Protein AF-A0A7W8YF43-F1 (afdb_monomer_lite)

Foldseek 3Di:
DVVVVVVVLVVVLVVLVVCCVVPNQQFAAVSNVVSLVSLLPVLVCLVSLVVNLVSQVVCVVVVRYQVVSSQSSQQSSCVSVLHAGLQQPDWDDPDQADIGTRHHPDQVNNQVVCVVRPHHGNVVVVVVCNVPRHDPVSPPPPD

pLDDT: mean 92.91, std 10.69, range [36.59, 98.69]

Radius of gyration: 16.7 Å; chains: 1; bounding box: 39×33×46 Å

Structure (mmCIF, N/CA/C/O backbone):
data_AF-A0A7W8YF43-F1
#
_entry.id   AF-A0A7W8YF43-F1
#
loop_
_atom_site.group_PDB
_atom_site.id
_atom_site.type_symbol
_atom_site.label_atom_id
_atom_site.label_alt_id
_atom_site.label_comp_id
_atom_site.label_asym_id
_atom_site.label_entity_id
_atom_site.label_seq_id
_atom_site.pdbx_PDB_ins_code
_atom_site.Cartn_x
_atom_site.Cartn_y
_atom_site.Cartn_z
_atom_site.occupancy
_atom_site.B_iso_or_equiv
_atom_site.auth_seq_id
_atom_site.auth_comp_id
_atom_site.auth_asym_id
_atom_site.auth_atom_id
_atom_site.pdbx_PDB_model_num
ATOM 1 N N . MET A 1 1 ? 16.351 -17.335 10.782 1.00 54.12 1 MET A N 1
ATOM 2 C CA . MET A 1 1 ? 15.892 -15.924 10.780 1.00 54.12 1 MET A CA 1
ATOM 3 C C . MET A 1 1 ? 14.421 -15.765 10.400 1.00 54.12 1 MET A C 1
ATOM 5 O O . MET A 1 1 ? 13.707 -15.156 11.178 1.00 54.12 1 MET A O 1
ATOM 9 N N . GLN A 1 2 ? 13.934 -16.326 9.285 1.00 60.94 2 GLN A N 1
ATOM 10 C CA . GLN A 1 2 ? 12.555 -16.099 8.799 1.00 60.94 2 GLN A CA 1
ATOM 11 C C . GLN A 1 2 ? 11.433 -16.459 9.799 1.00 60.94 2 GLN A C 1
ATOM 13 O O . GLN A 1 2 ? 10.469 -15.713 9.917 1.00 60.94 2 GLN A O 1
ATOM 18 N N . GLN A 1 3 ? 11.561 -17.549 10.568 1.00 62.38 3 GLN A N 1
ATOM 19 C CA . GLN A 1 3 ? 10.545 -17.936 11.565 1.00 62.38 3 GLN A CA 1
ATOM 20 C C . GLN A 1 3 ? 10.413 -16.943 12.731 1.00 62.38 3 GLN A C 1
ATOM 22 O O . GLN A 1 3 ? 9.308 -16.710 13.209 1.00 62.38 3 GLN A O 1
ATOM 27 N N . ARG A 1 4 ? 11.520 -16.324 13.164 1.00 70.94 4 ARG A N 1
ATOM 28 C CA . ARG A 1 4 ? 11.513 -15.344 14.262 1.00 70.94 4 ARG A CA 1
ATOM 29 C C . ARG A 1 4 ? 10.770 -14.068 13.864 1.00 70.94 4 ARG A C 1
ATOM 31 O O . ARG A 1 4 ? 10.001 -13.557 14.664 1.00 70.94 4 ARG A O 1
ATOM 38 N N . TRP A 1 5 ? 10.967 -13.600 12.632 1.00 74.94 5 TRP A N 1
ATOM 39 C CA . TRP A 1 5 ? 10.255 -12.437 12.094 1.00 74.94 5 TRP A CA 1
ATOM 40 C C . TRP A 1 5 ? 8.752 -12.703 11.979 1.00 74.94 5 TRP A C 1
ATOM 42 O O . TRP A 1 5 ? 7.971 -11.930 12.511 1.00 74.94 5 TRP A O 1
ATOM 52 N N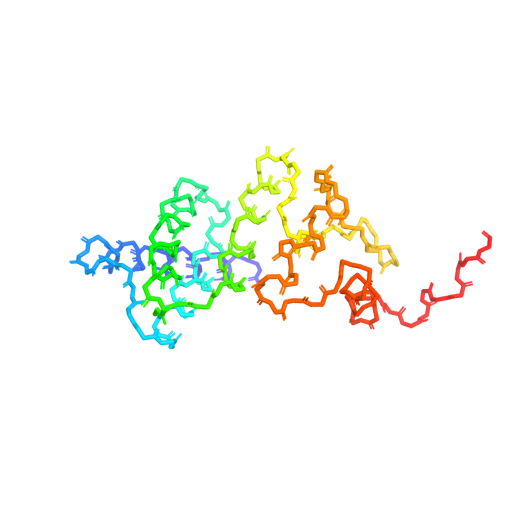 . ARG A 1 6 ? 8.349 -13.867 11.448 1.00 75.94 6 ARG A N 1
ATOM 53 C CA . ARG A 1 6 ? 6.926 -14.253 11.379 1.00 75.94 6 ARG A CA 1
ATOM 54 C C . ARG A 1 6 ? 6.245 -14.310 12.749 1.00 75.94 6 ARG A C 1
ATOM 56 O O . ARG A 1 6 ? 5.095 -13.909 12.869 1.00 75.94 6 ARG A O 1
ATOM 63 N N . ALA A 1 7 ? 6.936 -14.818 13.771 1.00 76.00 7 ALA A N 1
ATOM 64 C CA . ALA A 1 7 ? 6.391 -14.871 15.127 1.00 76.00 7 ALA A CA 1
ATOM 65 C C . ALA A 1 7 ? 6.211 -13.467 15.733 1.00 76.00 7 ALA A C 1
ATOM 67 O O . ALA A 1 7 ? 5.195 -13.206 16.373 1.00 76.00 7 ALA A O 1
ATOM 68 N N . ILE A 1 8 ? 7.168 -12.563 15.497 1.00 81.75 8 ILE A N 1
ATOM 69 C CA . ILE A 1 8 ? 7.074 -11.156 15.912 1.00 81.75 8 ILE A CA 1
ATOM 70 C C . ILE A 1 8 ? 5.909 -10.467 15.192 1.00 81.75 8 ILE A C 1
ATOM 72 O O . ILE A 1 8 ? 5.079 -9.841 15.847 1.00 81.75 8 ILE A O 1
ATOM 76 N N . ASP A 1 9 ? 5.798 -10.639 13.874 1.00 83.00 9 ASP A N 1
ATOM 77 C CA . ASP A 1 9 ? 4.717 -10.050 13.078 1.00 83.00 9 ASP A CA 1
ATOM 78 C C . ASP A 1 9 ? 3.343 -10.555 13.538 1.00 83.00 9 ASP A C 1
ATOM 80 O O . ASP A 1 9 ? 2.412 -9.765 13.679 1.00 83.00 9 ASP A O 1
ATOM 84 N N . ALA A 1 10 ? 3.219 -11.850 13.851 1.00 83.69 10 ALA A N 1
ATOM 85 C CA . ALA A 1 10 ? 1.979 -12.428 14.365 1.00 83.69 10 ALA A CA 1
ATOM 86 C C . ALA A 1 10 ? 1.576 -11.845 15.732 1.00 83.69 10 ALA A C 1
ATOM 88 O O . ALA A 1 10 ? 0.404 -11.522 15.933 1.00 83.69 10 ALA A O 1
ATOM 89 N N . GLY A 1 11 ? 2.534 -11.681 16.652 1.00 87.06 11 GLY A N 1
ATOM 90 C CA . GLY A 1 11 ? 2.292 -11.053 17.955 1.00 87.06 11 GLY A CA 1
ATOM 91 C C . GLY A 1 11 ? 1.856 -9.593 17.816 1.00 87.06 11 GLY A C 1
ATOM 92 O O . GLY A 1 11 ? 0.808 -9.208 18.335 1.00 87.06 11 GLY A O 1
ATOM 93 N N . ASN A 1 12 ?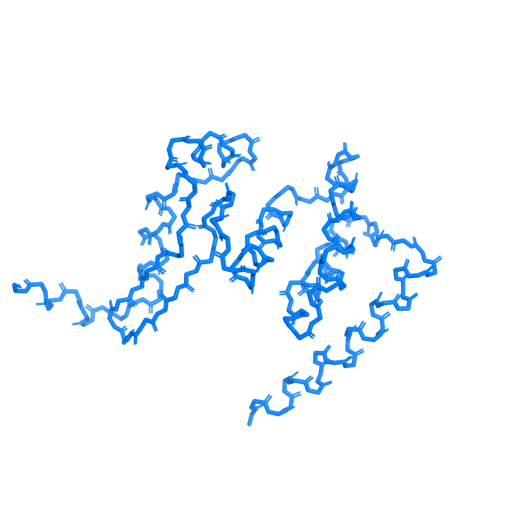 2.598 -8.812 17.028 1.00 90.56 12 ASN A N 1
ATOM 94 C CA . ASN A 1 12 ? 2.285 -7.405 16.768 1.00 90.56 12 ASN A CA 1
ATOM 95 C C . ASN A 1 12 ? 0.920 -7.234 16.085 1.00 90.56 12 ASN A C 1
ATOM 97 O O . ASN A 1 12 ? 0.175 -6.305 16.394 1.00 90.56 12 ASN A O 1
ATOM 101 N N . LEU A 1 13 ? 0.572 -8.132 15.159 1.00 91.69 13 LEU A N 1
ATOM 102 C CA . LEU A 1 13 ? -0.719 -8.119 14.479 1.00 91.69 13 LEU A CA 1
ATOM 103 C C . LEU A 1 13 ? -1.876 -8.385 15.450 1.00 91.69 13 LEU A C 1
ATOM 105 O O . LEU A 1 13 ? -2.906 -7.714 15.370 1.00 91.69 13 LEU A O 1
ATOM 109 N N . ALA A 1 14 ? -1.724 -9.345 16.365 1.00 93.62 14 ALA A N 1
ATOM 110 C CA . ALA A 1 14 ? -2.743 -9.637 17.373 1.00 93.62 14 ALA A CA 1
ATOM 111 C C . ALA A 1 14 ? -2.987 -8.434 18.301 1.00 93.62 14 ALA A C 1
ATOM 113 O O . ALA A 1 14 ? -4.137 -8.085 18.591 1.00 93.62 14 ALA A O 1
ATOM 114 N N . GLU A 1 15 ? -1.917 -7.755 18.711 1.00 94.81 15 GLU A N 1
ATOM 115 C CA . GLU A 1 15 ? -2.012 -6.549 19.532 1.00 94.81 15 GLU A CA 1
ATOM 116 C C . GLU A 1 15 ? -2.651 -5.385 18.763 1.00 94.81 15 GLU A C 1
ATOM 118 O O . GLU A 1 15 ? -3.603 -4.771 19.250 1.00 94.81 15 GLU A O 1
ATOM 123 N N . LEU A 1 16 ? -2.230 -5.137 17.517 1.00 96.12 16 LEU A N 1
ATOM 124 C CA . LEU A 1 16 ? -2.825 -4.092 16.683 1.00 96.12 16 LEU A CA 1
ATOM 125 C C . LEU A 1 16 ? -4.328 -4.309 16.476 1.00 96.12 16 LEU A C 1
ATOM 127 O O . LEU A 1 16 ? -5.099 -3.354 16.557 1.00 96.12 16 LEU A O 1
ATOM 131 N N . LYS A 1 17 ? -4.762 -5.548 16.223 1.00 97.06 17 LYS A N 1
ATOM 132 C CA . LYS A 1 17 ? -6.190 -5.878 16.100 1.00 97.06 17 LYS A CA 1
ATOM 133 C C . LYS A 1 17 ? -6.966 -5.514 17.359 1.00 97.06 17 LYS A C 1
ATOM 135 O O . LYS A 1 17 ? -8.056 -4.958 17.254 1.00 97.06 17 LYS A O 1
ATOM 140 N N . THR A 1 18 ? -6.392 -5.790 18.528 1.00 97.00 18 THR A N 1
ATOM 141 C CA . THR A 1 18 ? -6.993 -5.445 19.823 1.00 97.00 18 THR A CA 1
ATOM 142 C C . THR A 1 18 ? -7.131 -3.929 19.974 1.00 97.00 18 THR A C 1
ATOM 144 O O . THR A 1 18 ? -8.210 -3.443 20.310 1.00 97.00 18 THR A O 1
ATOM 147 N N . ILE A 1 19 ? -6.082 -3.171 19.640 1.00 96.06 19 ILE A N 1
ATOM 148 C CA . ILE A 1 19 ? -6.101 -1.700 19.670 1.00 96.06 19 ILE A CA 1
ATOM 149 C C . ILE A 1 19 ? -7.153 -1.147 18.705 1.00 96.06 19 ILE A C 1
ATOM 151 O O . ILE A 1 19 ? -7.949 -0.298 19.092 1.00 96.06 19 ILE A O 1
ATOM 155 N N . ILE A 1 20 ? -7.194 -1.640 17.465 1.00 96.38 20 ILE A N 1
ATOM 156 C CA . ILE A 1 20 ? -8.155 -1.179 16.456 1.00 96.38 20 ILE A CA 1
ATOM 157 C C . ILE A 1 20 ? -9.594 -1.487 16.869 1.00 96.38 20 ILE A C 1
ATOM 159 O O . ILE A 1 20 ? -10.474 -0.652 16.667 1.00 96.38 20 ILE A O 1
ATOM 163 N N . ALA A 1 21 ? -9.846 -2.657 17.456 1.00 96.19 21 ALA A N 1
ATOM 164 C CA . ALA A 1 21 ? -11.175 -3.021 17.934 1.00 96.19 21 ALA A CA 1
ATOM 165 C C . ALA A 1 21 ? -11.643 -2.120 19.089 1.00 96.19 21 ALA A C 1
ATOM 167 O O . ALA A 1 21 ? -12.819 -1.769 19.144 1.00 96.19 21 ALA A O 1
ATOM 168 N N . ALA A 1 22 ? -10.735 -1.737 19.991 1.00 96.06 22 ALA A N 1
ATOM 169 C CA . ALA A 1 22 ? -11.062 -0.914 21.153 1.00 96.06 22 ALA A CA 1
ATOM 170 C C . ALA A 1 22 ? -11.139 0.590 20.834 1.00 96.06 22 ALA A C 1
ATOM 172 O O . ALA A 1 22 ? -12.009 1.289 21.348 1.00 96.06 22 ALA A O 1
ATOM 173 N N . CYS A 1 23 ? -10.226 1.089 20.001 1.00 94.00 23 CYS A N 1
ATOM 174 C CA . CYS A 1 23 ? -9.964 2.523 19.847 1.00 94.00 23 CYS A CA 1
ATOM 175 C C . CYS A 1 23 ? -10.149 3.037 18.411 1.00 94.00 23 CYS A C 1
ATOM 177 O O . CYS A 1 23 ? -10.068 4.243 18.180 1.00 94.00 23 CYS A O 1
ATOM 179 N N . GLY A 1 24 ? -10.369 2.156 17.433 1.00 94.50 24 GLY A N 1
ATOM 180 C CA . GLY A 1 24 ? -10.310 2.510 16.018 1.00 94.50 24 GLY A CA 1
ATOM 181 C C . GLY A 1 24 ? -8.875 2.727 15.524 1.00 94.50 24 GLY A C 1
ATOM 182 O O . GLY A 1 24 ? -7.907 2.240 16.110 1.00 94.50 24 GLY A O 1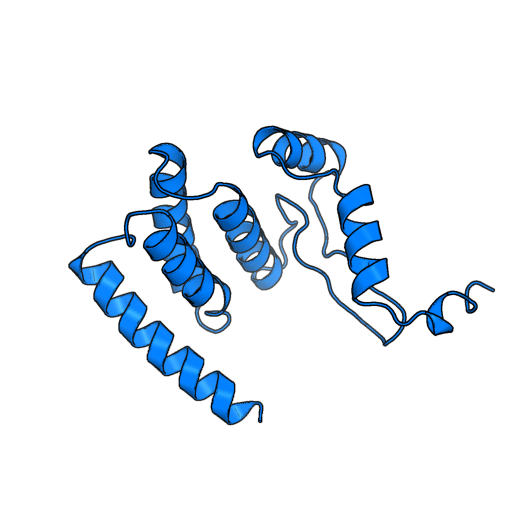
ATOM 183 N N . TRP A 1 25 ? -8.724 3.432 14.401 1.00 97.06 25 TRP A N 1
ATOM 184 C CA . TRP A 1 25 ? -7.401 3.683 13.825 1.00 97.06 25 TRP A CA 1
ATOM 185 C C . TRP A 1 25 ? -6.551 4.568 14.748 1.00 97.06 25 TRP A C 1
ATOM 187 O O . TRP A 1 25 ? -7.023 5.642 15.134 1.00 97.06 25 TRP A O 1
ATOM 197 N N . PRO A 1 26 ? -5.301 4.183 15.070 1.00 95.31 26 PRO A N 1
ATOM 198 C CA . PRO A 1 26 ? -4.423 5.018 15.881 1.00 95.31 26 PRO A CA 1
ATOM 199 C C . PRO A 1 26 ? -4.240 6.416 15.283 1.00 95.31 26 PRO A C 1
ATOM 201 O O . PRO A 1 26 ? -3.896 6.572 14.109 1.00 95.31 26 PRO A O 1
ATOM 204 N N . SER A 1 27 ? -4.488 7.436 16.101 1.00 86.69 27 SER A N 1
ATOM 205 C CA . SER A 1 27 ? -4.463 8.839 15.695 1.00 86.69 27 SER A CA 1
ATOM 206 C C . SER A 1 27 ? -3.058 9.449 15.765 1.00 86.69 27 SER A C 1
ATOM 208 O O . SER A 1 27 ? -2.129 8.900 16.364 1.00 86.69 27 SER A O 1
ATOM 210 N N . GLY A 1 28 ? -2.904 10.613 15.126 1.00 88.50 28 GLY A N 1
ATOM 211 C CA . GLY A 1 28 ? -1.632 11.324 15.022 1.00 88.50 28 GLY A CA 1
ATOM 212 C C . GLY A 1 28 ? -0.673 10.693 14.009 1.00 88.50 28 GLY A C 1
ATOM 213 O O . GLY A 1 28 ? -0.735 9.501 13.709 1.00 88.50 28 GLY A O 1
ATOM 214 N N . ALA A 1 29 ? 0.252 11.501 13.484 1.00 88.81 29 ALA A N 1
ATOM 215 C CA . ALA A 1 29 ? 1.140 11.082 12.398 1.00 88.81 29 ALA A CA 1
ATOM 216 C C . ALA A 1 29 ? 1.967 9.831 12.750 1.00 88.81 29 ALA A C 1
ATOM 218 O O . ALA A 1 29 ? 2.073 8.910 11.942 1.00 88.81 29 ALA A O 1
ATOM 219 N N . GLN A 1 30 ? 2.514 9.776 13.968 1.00 93.81 30 GLN A N 1
ATOM 220 C CA . GLN A 1 30 ? 3.319 8.643 14.423 1.00 93.81 30 GLN A CA 1
ATOM 221 C C . GLN A 1 30 ? 2.463 7.397 14.673 1.00 93.81 30 GLN A C 1
ATOM 223 O O . GLN A 1 30 ? 2.798 6.328 14.170 1.00 93.81 30 GLN A O 1
ATOM 228 N N . GLY A 1 31 ? 1.349 7.532 15.401 1.00 95.25 31 GLY A N 1
ATOM 229 C CA . GLY A 1 31 ? 0.449 6.417 15.702 1.00 95.25 31 GLY A CA 1
ATOM 230 C C . GLY A 1 31 ? -0.107 5.785 14.429 1.00 95.25 31 GLY A C 1
ATOM 231 O O . GLY A 1 31 ? 0.025 4.576 14.227 1.00 95.25 31 GLY A O 1
ATOM 232 N N . SER A 1 32 ? -0.623 6.612 13.517 1.00 97.12 32 SER A N 1
ATOM 233 C CA . SER A 1 32 ? -1.127 6.139 12.229 1.00 97.12 32 SER A CA 1
ATOM 234 C C . SER A 1 32 ? -0.036 5.489 11.378 1.00 97.12 32 SER A C 1
ATOM 236 O O . SER A 1 32 ? -0.335 4.544 10.647 1.00 97.12 32 SER A O 1
ATOM 238 N N . HIS A 1 33 ? 1.198 6.000 11.395 1.00 97.56 33 HIS A N 1
ATOM 239 C CA . HIS A 1 33 ? 2.283 5.407 10.615 1.00 97.56 33 HIS A CA 1
ATOM 240 C C . HIS A 1 33 ? 2.711 4.049 11.179 1.00 97.56 33 HIS A C 1
ATOM 242 O O . HIS A 1 33 ? 2.850 3.099 10.413 1.00 97.56 33 HIS A O 1
ATOM 248 N N . SER A 1 34 ? 2.843 3.925 12.502 1.00 96.69 34 SER A N 1
ATOM 249 C CA . SER A 1 34 ? 3.153 2.652 13.162 1.00 96.69 34 SER A CA 1
ATOM 250 C C . SER A 1 34 ? 2.066 1.603 12.916 1.00 96.69 34 SER A C 1
ATOM 252 O O . SER A 1 34 ? 2.372 0.464 12.569 1.00 96.69 34 SER A O 1
ATOM 254 N N . ALA A 1 35 ? 0.792 1.993 13.021 1.00 97.56 35 ALA A N 1
ATOM 255 C CA . ALA A 1 35 ? -0.339 1.118 12.721 1.00 97.56 35 ALA A CA 1
ATOM 256 C C . ALA A 1 35 ? -0.336 0.659 11.258 1.00 97.56 35 ALA A C 1
ATOM 258 O O . ALA A 1 35 ? -0.511 -0.526 10.972 1.00 97.56 35 ALA A O 1
ATOM 259 N N . TRP A 1 36 ? -0.085 1.590 10.331 1.00 98.25 36 TRP A N 1
ATOM 260 C CA . TRP A 1 36 ? 0.060 1.269 8.916 1.00 98.25 36 TRP A CA 1
ATOM 261 C C . TRP A 1 36 ? 1.205 0.289 8.671 1.00 98.25 36 TRP A C 1
ATOM 263 O O . TRP A 1 36 ? 1.007 -0.658 7.921 1.00 98.25 36 TRP A O 1
ATOM 273 N N . LEU A 1 37 ? 2.368 0.473 9.303 1.00 96.88 37 LEU A N 1
ATOM 274 C CA . LEU A 1 37 ? 3.522 -0.404 9.103 1.00 96.88 37 LEU A CA 1
ATOM 275 C C . LEU A 1 37 ? 3.191 -1.852 9.486 1.00 96.88 37 LEU A C 1
ATOM 277 O O . LEU A 1 37 ? 3.480 -2.777 8.733 1.00 96.88 37 LEU A O 1
ATOM 281 N N . LEU A 1 38 ? 2.519 -2.049 10.617 1.00 96.69 38 LEU A N 1
ATOM 282 C CA . LEU A 1 38 ? 2.071 -3.372 11.048 1.00 96.69 38 LEU A CA 1
ATOM 283 C C . LEU A 1 38 ? 0.999 -3.956 10.112 1.00 96.69 38 LEU A C 1
ATOM 285 O O . LEU A 1 38 ? 1.106 -5.108 9.697 1.00 96.69 38 LEU A O 1
ATOM 289 N N . ALA A 1 39 ? -0.003 -3.163 9.715 1.00 97.38 39 ALA A N 1
ATOM 290 C CA . ALA A 1 39 ? -1.027 -3.606 8.765 1.00 97.38 39 ALA A CA 1
ATOM 291 C C . ALA A 1 39 ? -0.430 -3.962 7.390 1.00 97.38 39 ALA A C 1
ATOM 293 O O . ALA A 1 39 ? -0.818 -4.950 6.770 1.00 97.38 39 ALA A O 1
ATOM 294 N N . GLN A 1 40 ? 0.561 -3.196 6.934 1.00 96.31 40 GLN A N 1
ATOM 295 C CA . GLN A 1 40 ? 1.276 -3.403 5.679 1.00 96.31 40 GLN A CA 1
ATOM 296 C C . GLN A 1 40 ? 1.972 -4.768 5.615 1.00 96.31 40 GLN A C 1
ATOM 298 O O . GLN A 1 40 ? 2.059 -5.338 4.529 1.00 96.31 40 GLN A O 1
ATOM 303 N N . HIS A 1 41 ? 2.429 -5.286 6.757 1.00 93.75 41 HIS A N 1
ATOM 304 C CA . HIS A 1 41 ? 3.114 -6.574 6.884 1.00 93.75 41 HIS A CA 1
ATOM 305 C C . HIS A 1 41 ? 2.193 -7.737 7.288 1.00 93.75 41 HIS A C 1
ATOM 307 O O . HIS A 1 41 ? 2.651 -8.873 7.396 1.00 93.75 41 HIS A O 1
ATOM 313 N N . ALA A 1 42 ? 0.888 -7.502 7.444 1.00 94.44 42 ALA A N 1
ATOM 314 C CA . ALA A 1 42 ? -0.104 -8.542 7.721 1.00 94.44 42 ALA A CA 1
ATOM 315 C C . ALA A 1 42 ? -0.452 -9.386 6.473 1.00 94.44 42 ALA A C 1
ATOM 317 O O . ALA A 1 42 ? -1.621 -9.644 6.198 1.00 94.44 42 ALA A O 1
ATOM 318 N N . ASP A 1 43 ? 0.550 -9.817 5.701 1.00 90.94 43 ASP A N 1
ATOM 319 C CA . ASP A 1 43 ? 0.370 -10.487 4.402 1.00 90.94 43 ASP A CA 1
ATOM 320 C C . ASP A 1 43 ? -0.381 -11.827 4.506 1.00 90.94 43 ASP A C 1
ATOM 322 O O . ASP A 1 43 ? -1.005 -12.268 3.544 1.00 90.94 43 ASP A O 1
ATOM 326 N N . SER A 1 44 ? -0.355 -12.477 5.675 1.00 90.94 44 SER A N 1
ATOM 327 C CA . SER A 1 44 ? -1.137 -13.693 5.936 1.00 90.94 44 SER A CA 1
ATOM 328 C C . SER A 1 44 ? -2.604 -13.422 6.293 1.00 90.94 44 SER A C 1
ATOM 330 O O . SER A 1 44 ? -3.347 -14.371 6.530 1.00 90.94 44 SER A O 1
ATOM 332 N N . ASP A 1 45 ? -3.026 -12.157 6.372 1.00 95.56 45 ASP A N 1
ATOM 333 C CA . ASP A 1 45 ? -4.379 -11.751 6.751 1.00 95.56 45 ASP A CA 1
ATOM 334 C C . ASP A 1 45 ? -4.893 -10.588 5.885 1.00 95.56 45 ASP A C 1
ATOM 336 O O . ASP A 1 45 ? -5.020 -9.435 6.308 1.00 95.56 45 ASP A O 1
ATOM 340 N N . ILE A 1 46 ? -5.227 -10.919 4.638 1.00 96.06 46 ILE A N 1
ATOM 341 C CA . ILE A 1 46 ? -5.776 -9.968 3.660 1.00 96.06 46 ILE A CA 1
ATOM 342 C C . ILE A 1 46 ? -7.089 -9.343 4.160 1.00 96.06 46 ILE A C 1
ATOM 344 O O . ILE A 1 46 ? -7.367 -8.174 3.883 1.00 96.06 46 ILE A O 1
ATOM 348 N N . ALA A 1 47 ? -7.906 -10.087 4.913 1.00 97.00 47 ALA A N 1
ATOM 349 C CA . ALA A 1 47 ? -9.151 -9.561 5.470 1.00 97.00 47 ALA A CA 1
ATOM 350 C C . ALA A 1 47 ? -8.874 -8.395 6.430 1.00 97.00 47 ALA A C 1
ATOM 352 O O . ALA A 1 47 ? -9.498 -7.335 6.313 1.00 97.00 47 ALA A O 1
ATOM 353 N N . PHE A 1 48 ? -7.883 -8.547 7.308 1.00 97.50 48 PHE A N 1
ATOM 354 C CA . PHE A 1 48 ? -7.435 -7.462 8.169 1.00 97.50 48 PHE A CA 1
ATOM 355 C C . PHE A 1 48 ? -6.806 -6.308 7.380 1.00 97.50 48 PHE A C 1
ATOM 357 O O . PHE A 1 48 ? -7.116 -5.151 7.662 1.00 97.50 48 PHE A O 1
ATOM 364 N N . GLN A 1 49 ? -5.988 -6.579 6.355 1.00 98.06 49 GLN A N 1
ATOM 365 C CA . GLN A 1 49 ? -5.440 -5.513 5.502 1.00 98.06 49 GLN A CA 1
ATOM 366 C C . GLN A 1 49 ? -6.550 -4.662 4.864 1.00 98.06 49 GLN A C 1
ATOM 368 O O . GLN A 1 49 ? -6.453 -3.434 4.847 1.00 98.06 49 GLN A O 1
ATOM 373 N N . ARG A 1 50 ? -7.644 -5.281 4.398 1.00 98.31 50 ARG A N 1
ATOM 374 C CA . ARG A 1 50 ? -8.812 -4.563 3.855 1.00 98.31 50 ARG A CA 1
ATOM 375 C C . ARG A 1 50 ? -9.520 -3.712 4.914 1.00 98.31 50 ARG A C 1
ATOM 377 O O . ARG A 1 50 ? -9.856 -2.56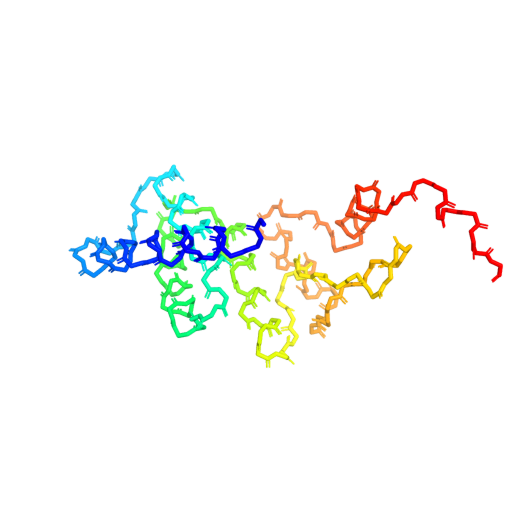2 4.630 1.00 98.31 50 ARG A O 1
ATOM 384 N N . GLN A 1 51 ? -9.709 -4.236 6.128 1.00 98.25 51 GLN A N 1
ATOM 385 C CA . GLN A 1 51 ? -10.261 -3.464 7.249 1.00 98.25 51 GLN A CA 1
ATOM 386 C C . GLN A 1 51 ? -9.376 -2.250 7.569 1.00 98.25 51 GLN A C 1
ATOM 388 O O . GLN A 1 51 ? -9.866 -1.122 7.652 1.00 98.25 51 GLN A O 1
ATOM 393 N N . ALA A 1 52 ? -8.065 -2.471 7.691 1.00 98.12 52 ALA A N 1
ATOM 394 C CA . ALA A 1 52 ? -7.079 -1.427 7.934 1.00 98.12 52 ALA A CA 1
ATOM 395 C C . ALA A 1 52 ? -7.074 -0.374 6.816 1.00 98.12 52 ALA A C 1
ATOM 397 O O . ALA A 1 52 ? -7.019 0.815 7.115 1.00 98.12 52 ALA A O 1
ATOM 398 N N . ARG A 1 53 ? -7.207 -0.776 5.542 1.00 98.25 53 ARG A N 1
ATOM 399 C CA . ARG A 1 53 ? -7.327 0.153 4.404 1.00 98.25 53 ARG A CA 1
ATOM 400 C C . ARG A 1 53 ? -8.519 1.091 4.566 1.00 98.25 53 ARG A C 1
ATOM 402 O O . ARG A 1 53 ? -8.343 2.288 4.385 1.00 98.25 53 ARG A O 1
ATOM 409 N N . GLY A 1 54 ? -9.698 0.581 4.929 1.00 98.12 54 GLY A N 1
ATOM 410 C CA . GLY A 1 54 ? -10.892 1.418 5.117 1.00 98.12 54 GLY A CA 1
ATOM 411 C C . GLY A 1 54 ? -10.740 2.425 6.263 1.00 98.12 54 GLY A C 1
ATOM 412 O O . GLY A 1 54 ? -11.081 3.599 6.123 1.00 98.12 54 GLY A O 1
ATOM 413 N N . LEU A 1 55 ? -10.156 1.985 7.378 1.00 98.19 55 LEU A N 1
ATOM 414 C CA . LEU A 1 55 ? -9.848 2.846 8.521 1.00 98.19 55 LEU A CA 1
ATOM 415 C C . LEU A 1 55 ? -8.806 3.921 8.177 1.00 98.19 55 LEU A C 1
ATOM 417 O O . LEU A 1 55 ? -8.992 5.099 8.483 1.00 98.19 55 LEU A O 1
ATOM 421 N N . LEU A 1 56 ? -7.735 3.523 7.491 1.00 97.94 56 LEU A N 1
ATOM 422 C CA . LEU A 1 56 ? -6.685 4.423 7.033 1.00 97.94 56 LEU A CA 1
ATOM 423 C C . LEU A 1 56 ? -7.215 5.425 5.999 1.00 97.94 56 LEU A C 1
ATOM 425 O O . LEU A 1 56 ? -6.822 6.585 6.021 1.00 97.94 56 LEU A O 1
ATOM 429 N N . GLU A 1 57 ? -8.133 5.019 5.122 1.00 97.88 57 GLU A N 1
ATOM 430 C CA . GLU A 1 57 ? -8.779 5.918 4.165 1.00 97.88 57 GLU A CA 1
ATOM 431 C C . GLU A 1 57 ? -9.569 7.027 4.871 1.00 97.88 57 GLU A C 1
ATOM 433 O O . GLU A 1 57 ? -9.440 8.201 4.512 1.00 97.88 57 GLU A O 1
ATOM 438 N N . ALA A 1 58 ? -10.334 6.688 5.913 1.00 97.00 58 ALA A N 1
ATOM 439 C CA . ALA A 1 58 ? -11.015 7.682 6.741 1.00 97.00 58 ALA A CA 1
ATOM 440 C C . ALA A 1 58 ? -10.015 8.626 7.440 1.00 97.00 58 ALA A C 1
ATOM 442 O O . ALA A 1 58 ? -10.230 9.839 7.472 1.00 97.00 58 ALA A O 1
ATOM 443 N N . ALA A 1 59 ? -8.895 8.088 7.933 1.00 96.38 59 ALA A N 1
ATOM 444 C CA . ALA A 1 59 ? -7.826 8.868 8.557 1.00 96.38 59 ALA A CA 1
ATOM 445 C C . ALA A 1 59 ? -7.071 9.777 7.563 1.00 96.38 59 ALA A C 1
ATOM 447 O O . ALA A 1 59 ? -6.612 10.858 7.918 1.00 96.38 59 ALA A O 1
ATOM 448 N N . VAL A 1 60 ? -6.950 9.392 6.293 1.00 96.62 60 VAL A N 1
ATOM 449 C CA . VAL A 1 60 ? -6.398 10.278 5.255 1.00 96.62 60 VAL A CA 1
ATOM 450 C C . VAL A 1 60 ? -7.387 11.401 4.946 1.00 96.62 60 VAL A C 1
ATOM 452 O O . VAL A 1 60 ? -6.996 12.565 4.896 1.00 96.62 60 VAL A O 1
ATOM 455 N N . LYS A 1 61 ? -8.679 11.075 4.799 1.00 95.62 61 LYS A N 1
ATOM 456 C CA . LYS A 1 61 ? -9.743 12.053 4.511 1.00 95.62 61 LYS A CA 1
ATOM 457 C C . LYS A 1 61 ? -9.870 13.133 5.586 1.00 95.62 61 LYS A C 1
ATOM 459 O O . LYS A 1 61 ? -10.166 14.276 5.257 1.00 95.62 61 LYS A O 1
ATOM 464 N N . ASN A 1 62 ? -9.631 12.791 6.851 1.00 94.00 62 ASN A N 1
ATOM 465 C CA . ASN A 1 62 ? -9.662 13.749 7.959 1.00 94.00 62 ASN A CA 1
ATOM 466 C C . ASN A 1 62 ? -8.299 14.422 8.245 1.00 94.00 62 ASN A C 1
ATOM 468 O O . ASN A 1 62 ? -8.191 15.188 9.199 1.00 94.00 62 ASN A O 1
ATOM 472 N N . GLY A 1 63 ? -7.262 14.138 7.446 1.00 92.94 63 GLY A N 1
ATOM 473 C CA . GLY A 1 63 ? -5.932 14.739 7.579 1.00 92.94 63 GLY A CA 1
ATOM 474 C C . GLY A 1 63 ? -5.060 14.180 8.711 1.00 92.94 63 GLY A C 1
ATOM 475 O O . GLY A 1 63 ? -4.002 14.740 8.987 1.00 92.94 63 GLY A O 1
ATOM 476 N N . SER A 1 64 ? -5.460 13.086 9.366 1.00 93.06 64 SER A N 1
ATOM 477 C CA . SER A 1 64 ? -4.694 12.465 10.463 1.00 93.06 64 SER A CA 1
ATOM 478 C C . SER A 1 64 ? -3.719 11.367 10.019 1.00 93.06 64 SER A C 1
ATOM 480 O O . SER A 1 64 ? -2.936 10.880 10.836 1.00 93.06 64 SER A O 1
ATOM 482 N N . ALA A 1 65 ? -3.721 11.003 8.733 1.00 96.44 65 ALA A N 1
ATOM 483 C CA . ALA A 1 65 ? -2.817 10.018 8.150 1.00 96.44 65 ALA A CA 1
ATOM 484 C C . ALA A 1 65 ? -2.249 10.459 6.793 1.00 96.44 65 ALA A C 1
ATOM 486 O O . ALA A 1 65 ? -2.861 11.220 6.045 1.00 96.44 65 ALA A O 1
ATOM 487 N N . ALA A 1 66 ? -1.074 9.932 6.442 1.00 97.00 66 ALA A N 1
ATOM 488 C CA . ALA A 1 66 ? -0.431 10.226 5.166 1.00 97.00 66 ALA A CA 1
ATOM 489 C C . ALA A 1 66 ? -1.074 9.437 4.013 1.00 97.00 66 ALA A C 1
ATOM 491 O O . ALA A 1 66 ? -1.095 8.205 4.036 1.00 97.00 66 ALA A O 1
ATOM 492 N N . ALA A 1 67 ? -1.494 10.127 2.948 1.00 97.75 67 ALA A N 1
ATOM 493 C CA . ALA A 1 67 ? -2.064 9.502 1.746 1.00 97.75 67 ALA A CA 1
ATOM 494 C C . ALA A 1 67 ? -1.119 8.479 1.084 1.00 97.75 67 ALA A C 1
ATOM 496 O O . ALA A 1 67 ? -1.563 7.471 0.537 1.00 97.75 67 ALA A O 1
ATOM 497 N N . ARG A 1 68 ? 0.200 8.686 1.204 1.00 98.12 68 ARG A N 1
ATOM 498 C CA . ARG A 1 68 ? 1.212 7.716 0.765 1.00 98.12 68 ARG A CA 1
ATOM 499 C C . ARG A 1 68 ? 1.047 6.350 1.435 1.00 98.12 68 ARG A C 1
ATOM 501 O O . ARG A 1 68 ? 1.211 5.337 0.767 1.00 98.12 68 ARG A O 1
ATOM 508 N N . ASN A 1 69 ? 0.728 6.305 2.726 1.00 98.44 69 ASN A N 1
ATOM 509 C CA . ASN A 1 69 ? 0.553 5.040 3.440 1.00 98.44 69 ASN A CA 1
ATOM 510 C C . ASN A 1 69 ? -0.652 4.272 2.867 1.00 98.44 69 ASN A C 1
ATOM 512 O O . ASN A 1 69 ? -0.563 3.074 2.603 1.00 98.44 69 ASN A O 1
ATOM 516 N N . LEU A 1 70 ? -1.751 4.980 2.582 1.00 98.50 70 LEU A N 1
ATOM 517 C CA . LEU A 1 70 ? -2.923 4.387 1.938 1.00 98.50 70 LEU A CA 1
ATOM 518 C C . LEU A 1 70 ? -2.586 3.802 0.560 1.00 98.50 70 LEU A C 1
ATOM 520 O O . LEU A 1 70 ? -2.967 2.668 0.286 1.00 98.50 70 LEU A O 1
ATOM 524 N N . ALA A 1 71 ? -1.829 4.532 -0.265 1.00 98.50 71 ALA A N 1
ATOM 525 C CA . ALA A 1 71 ? -1.403 4.067 -1.586 1.00 98.50 71 ALA A CA 1
ATOM 526 C C . ALA A 1 71 ? -0.617 2.744 -1.526 1.00 98.50 71 ALA A C 1
ATOM 528 O O . ALA A 1 71 ? -0.902 1.811 -2.272 1.00 98.50 71 ALA A O 1
ATOM 529 N N . TYR A 1 72 ? 0.336 2.638 -0.597 1.00 98.56 72 TYR A N 1
ATOM 530 C CA . TYR A 1 72 ? 1.133 1.421 -0.422 1.00 98.56 72 TYR A CA 1
ATOM 531 C C . TYR A 1 72 ? 0.297 0.232 0.070 1.00 98.56 72 TYR A C 1
ATOM 533 O O . TYR A 1 72 ? 0.446 -0.878 -0.444 1.00 98.56 72 TYR A O 1
ATOM 541 N N . LEU A 1 73 ? -0.606 0.456 1.032 1.00 98.62 73 LEU A N 1
ATOM 542 C CA . LEU A 1 73 ? -1.466 -0.612 1.542 1.00 98.62 73 LEU A CA 1
ATOM 543 C C . LEU A 1 73 ? -2.462 -1.084 0.472 1.00 98.62 73 LEU A C 1
ATOM 545 O O . LEU A 1 73 ? -2.671 -2.286 0.324 1.00 98.62 73 LEU A O 1
ATOM 549 N N . ALA A 1 74 ? -3.036 -0.155 -0.300 1.00 98.44 74 ALA A N 1
ATOM 550 C CA . ALA A 1 74 ? -3.940 -0.473 -1.404 1.00 98.44 74 ALA A CA 1
ATOM 551 C C . ALA A 1 74 ? -3.262 -1.364 -2.454 1.00 98.44 74 ALA A C 1
ATOM 553 O O . ALA A 1 74 ? -3.799 -2.410 -2.817 1.00 98.44 74 ALA A O 1
ATOM 554 N N . ASP A 1 75 ? -2.055 -1.001 -2.880 1.00 98.62 75 ASP A N 1
ATOM 555 C CA . ASP A 1 75 ? -1.305 -1.779 -3.861 1.00 98.62 75 ASP A CA 1
ATOM 556 C C . ASP A 1 75 ? -0.822 -3.130 -3.322 1.00 98.62 75 ASP A C 1
ATOM 558 O O . ASP A 1 75 ? -0.755 -4.095 -4.080 1.00 98.62 75 ASP A O 1
ATOM 562 N N . ARG A 1 76 ? -0.499 -3.239 -2.024 1.00 98.38 76 ARG A N 1
ATOM 563 C CA . ARG A 1 76 ? -0.165 -4.533 -1.405 1.00 98.38 76 ARG A CA 1
ATOM 564 C C . ARG A 1 76 ? -1.338 -5.500 -1.471 1.00 98.38 76 ARG A C 1
ATOM 566 O O . ARG A 1 76 ? -1.149 -6.652 -1.849 1.00 98.38 76 ARG A O 1
ATOM 573 N N . ILE A 1 77 ? -2.535 -5.013 -1.145 1.00 98.44 77 ILE A N 1
ATOM 574 C CA . ILE A 1 77 ? -3.772 -5.792 -1.237 1.00 98.44 77 ILE A CA 1
ATOM 575 C C . ILE A 1 77 ? -4.037 -6.174 -2.695 1.00 98.44 77 ILE A C 1
ATOM 577 O O . ILE A 1 77 ? -4.290 -7.342 -2.975 1.00 98.44 77 ILE A O 1
ATOM 581 N N . ALA A 1 78 ? -3.917 -5.228 -3.635 1.00 98.25 78 ALA A N 1
ATOM 582 C CA . ALA A 1 78 ? -4.092 -5.510 -5.060 1.00 98.25 78 ALA A CA 1
ATOM 583 C C . ALA A 1 78 ? -3.118 -6.593 -5.553 1.00 98.25 78 ALA A C 1
ATOM 585 O O . ALA A 1 78 ? -3.543 -7.541 -6.208 1.00 98.25 78 ALA A O 1
ATOM 586 N N . ALA A 1 79 ? -1.841 -6.508 -5.169 1.00 97.38 79 ALA A N 1
ATOM 587 C CA . ALA A 1 79 ? -0.832 -7.507 -5.502 1.00 97.38 79 ALA A CA 1
ATOM 588 C C . ALA A 1 79 ? -1.163 -8.893 -4.927 1.00 97.38 79 ALA A C 1
ATOM 590 O O . ALA A 1 79 ? -1.082 -9.883 -5.651 1.00 97.38 79 ALA A O 1
ATOM 591 N N . ALA A 1 80 ? -1.577 -8.970 -3.657 1.00 97.06 80 ALA A N 1
ATOM 592 C CA . ALA A 1 80 ? -1.984 -10.226 -3.022 1.00 97.06 80 ALA A CA 1
ATOM 593 C C . ALA A 1 80 ? -3.228 -10.851 -3.684 1.00 97.06 80 ALA A C 1
ATOM 595 O O . ALA A 1 80 ? -3.393 -12.068 -3.687 1.00 97.06 80 ALA A O 1
ATOM 596 N N . GLU A 1 81 ? -4.089 -10.021 -4.272 1.00 96.75 81 GLU A N 1
ATOM 597 C CA . GLU A 1 81 ? -5.295 -10.427 -4.999 1.00 96.75 81 GLU A CA 1
ATOM 598 C C . GLU A 1 81 ? -5.056 -10.677 -6.499 1.00 96.75 81 GLU A C 1
ATOM 600 O O . GLU A 1 81 ? -5.999 -11.013 -7.214 1.00 96.75 81 GLU A O 1
ATOM 605 N N . GLY A 1 82 ? -3.832 -10.481 -7.005 1.00 97.00 82 GLY A N 1
ATOM 606 C CA . GLY A 1 82 ? -3.528 -10.587 -8.435 1.00 97.00 82 GLY A CA 1
ATOM 607 C C . GLY A 1 82 ? -4.214 -9.521 -9.300 1.00 97.00 82 GLY A C 1
ATOM 608 O O . GLY A 1 82 ? -4.411 -9.729 -10.497 1.00 97.00 82 GLY A O 1
ATOM 609 N N . ARG A 1 83 ? -4.607 -8.388 -8.710 1.00 98.06 83 ARG A N 1
ATOM 610 C CA . ARG A 1 83 ? -5.244 -7.265 -9.410 1.00 98.06 83 ARG A CA 1
ATOM 611 C C . ARG A 1 83 ? -4.221 -6.192 -9.797 1.00 98.06 83 ARG A C 1
ATOM 613 O O . ARG A 1 83 ? -3.199 -6.053 -9.123 1.00 98.06 83 ARG A O 1
ATOM 620 N N . PRO A 1 84 ? -4.509 -5.386 -10.835 1.00 98.38 84 PRO A N 1
ATOM 621 C CA . PRO A 1 84 ? -3.694 -4.223 -11.150 1.00 98.38 84 PRO A CA 1
ATOM 622 C C . PRO A 1 84 ? -3.613 -3.242 -9.975 1.00 98.38 84 PRO A C 1
ATOM 624 O O . PRO A 1 84 ? -4.607 -2.979 -9.295 1.00 98.38 84 PRO A O 1
ATOM 627 N N . GLN A 1 85 ? -2.419 -2.702 -9.760 1.00 98.44 85 GLN A N 1
ATOM 628 C CA . GLN A 1 85 ? -2.118 -1.716 -8.729 1.00 98.44 85 GLN A CA 1
ATOM 629 C C . GLN A 1 85 ? -2.705 -0.341 -9.071 1.00 98.44 85 GLN A C 1
ATOM 631 O O . GLN A 1 85 ? -2.754 0.054 -10.237 1.00 98.44 85 GLN A O 1
ATOM 636 N N . GLU A 1 86 ? -3.083 0.416 -8.043 1.00 97.69 86 GLU A N 1
ATOM 637 C CA . GLU A 1 86 ? -3.627 1.770 -8.175 1.00 97.69 86 GLU A CA 1
ATOM 638 C C . GLU A 1 86 ? -2.513 2.828 -8.243 1.00 97.69 86 GLU A C 1
ATOM 640 O O . GLU A 1 86 ? -2.690 3.861 -8.897 1.00 97.69 86 GLU A O 1
ATOM 645 N N . TYR A 1 87 ? -1.375 2.573 -7.580 1.00 98.44 87 TYR A N 1
ATOM 646 C CA . TYR A 1 87 ? -0.252 3.509 -7.453 1.00 98.44 87 TYR A CA 1
ATOM 647 C C . TYR A 1 87 ? 1.104 2.944 -7.909 1.00 98.44 87 TYR A C 1
ATOM 649 O O . TYR A 1 87 ? 2.059 3.716 -8.019 1.00 98.44 87 TYR A O 1
ATOM 657 N N . GLY A 1 88 ? 1.219 1.646 -8.203 1.00 98.25 88 GLY A N 1
ATOM 658 C CA . GLY A 1 88 ? 2.450 1.019 -8.706 1.00 98.25 88 GLY A CA 1
ATOM 659 C C . GLY A 1 88 ? 3.591 0.951 -7.678 1.00 98.25 88 GLY A C 1
ATOM 660 O O . GLY A 1 88 ? 4.735 1.293 -7.983 1.00 98.25 88 GLY A O 1
ATOM 661 N N . THR A 1 89 ? 3.294 0.588 -6.429 1.00 98.12 89 THR A N 1
ATOM 662 C CA . THR A 1 89 ? 4.278 0.539 -5.329 1.00 98.12 89 THR A CA 1
ATOM 663 C C . THR A 1 89 ? 4.931 -0.830 -5.117 1.00 98.12 89 THR A C 1
ATOM 665 O O . THR A 1 89 ? 6.031 -0.904 -4.561 1.00 98.12 89 THR A O 1
ATOM 668 N N . GLN A 1 90 ? 4.287 -1.906 -5.564 1.00 97.94 90 GLN A N 1
ATOM 669 C CA . GLN A 1 90 ? 4.754 -3.285 -5.457 1.00 97.94 90 GLN A CA 1
ATOM 670 C C . GLN A 1 90 ? 5.541 -3.706 -6.698 1.00 97.94 90 GLN A C 1
ATOM 672 O O . GLN A 1 90 ? 5.182 -3.419 -7.844 1.00 97.94 90 GLN A O 1
ATOM 677 N N . PHE A 1 91 ? 6.620 -4.432 -6.434 1.00 97.62 91 PHE A N 1
ATOM 678 C CA . PHE A 1 91 ? 7.530 -4.982 -7.426 1.00 97.62 91 PHE A CA 1
ATOM 679 C C . PHE A 1 91 ? 7.791 -6.445 -7.096 1.00 97.62 91 PHE A C 1
ATOM 681 O O . PHE A 1 91 ? 7.749 -6.839 -5.929 1.00 97.62 91 PHE A O 1
ATOM 688 N N . THR A 1 92 ? 8.124 -7.209 -8.122 1.00 95.81 92 THR A N 1
ATOM 689 C CA . THR A 1 92 ? 8.765 -8.509 -8.008 1.00 95.81 92 THR A CA 1
ATOM 690 C C . THR A 1 92 ? 10.212 -8.401 -8.482 1.00 95.81 92 THR A C 1
ATOM 692 O O . THR A 1 92 ? 10.571 -7.521 -9.265 1.00 95.81 92 THR A O 1
ATOM 695 N N . GLN A 1 93 ? 11.055 -9.282 -7.966 1.00 95.31 93 GLN A N 1
ATOM 696 C CA . GLN A 1 93 ? 12.449 -9.407 -8.359 1.00 95.31 93 GLN A CA 1
ATOM 697 C C . GLN A 1 93 ? 12.653 -10.866 -8.784 1.00 95.31 93 GLN A C 1
ATOM 699 O O . GLN A 1 93 ? 12.967 -11.696 -7.929 1.00 95.31 93 GLN A O 1
ATOM 704 N N . PRO A 1 94 ? 12.357 -11.214 -10.055 1.00 93.62 94 PRO A N 1
ATOM 705 C CA . PRO A 1 94 ? 12.406 -12.600 -10.523 1.00 93.62 94 PRO A CA 1
ATOM 706 C C . PRO A 1 94 ? 13.822 -13.184 -10.470 1.00 93.62 94 PRO A C 1
ATOM 708 O O . PRO A 1 94 ? 13.984 -14.387 -10.278 1.00 93.62 94 PRO A O 1
ATOM 711 N N . ASP A 1 95 ? 14.842 -12.333 -10.574 1.00 94.00 95 ASP A N 1
ATOM 712 C CA . ASP A 1 95 ? 16.239 -12.701 -10.396 1.00 94.00 95 ASP A CA 1
ATOM 713 C C . ASP A 1 95 ? 17.060 -11.540 -9.813 1.00 94.00 95 ASP A C 1
ATOM 715 O O . ASP A 1 95 ? 16.548 -10.478 -9.462 1.00 94.00 95 ASP A O 1
ATOM 719 N N . ARG A 1 96 ? 18.371 -11.746 -9.682 1.00 93.94 96 ARG A N 1
ATOM 720 C CA . ARG A 1 96 ? 19.290 -10.778 -9.077 1.00 93.94 96 ARG A CA 1
ATOM 721 C C . ARG A 1 96 ? 19.298 -9.413 -9.778 1.00 93.94 96 ARG A C 1
ATOM 723 O O . ARG A 1 96 ? 19.505 -8.408 -9.098 1.00 93.94 96 ARG A O 1
ATOM 730 N N . CYS A 1 97 ? 19.113 -9.376 -11.092 1.00 94.25 97 CYS A N 1
ATOM 731 C CA . CYS A 1 97 ? 19.362 -8.204 -11.925 1.00 94.25 97 CYS A CA 1
ATOM 732 C C . CYS A 1 97 ? 18.087 -7.535 -12.450 1.00 94.25 97 CYS A C 1
ATOM 734 O O . CYS A 1 97 ? 18.136 -6.371 -12.852 1.00 94.25 97 CYS A O 1
ATOM 736 N N . HIS A 1 98 ? 16.940 -8.208 -12.376 1.00 92.44 98 HIS A N 1
ATOM 737 C CA . HIS A 1 98 ? 15.670 -7.674 -12.855 1.00 92.44 98 HIS A CA 1
ATOM 738 C C . HIS A 1 98 ? 14.738 -7.292 -11.706 1.00 92.44 98 HIS A C 1
ATOM 740 O O . HIS A 1 98 ? 14.434 -8.091 -10.827 1.00 92.44 98 HIS A O 1
ATOM 746 N N . LEU A 1 99 ? 14.256 -6.047 -11.730 1.00 95.75 99 LEU A N 1
ATOM 747 C CA . LEU A 1 99 ? 13.205 -5.554 -10.844 1.00 95.75 99 LEU A CA 1
ATOM 748 C C . LEU A 1 99 ? 12.023 -5.109 -11.699 1.00 95.75 99 LEU A C 1
ATOM 750 O O . LEU A 1 99 ? 12.107 -4.114 -12.428 1.00 95.75 99 LEU A O 1
ATOM 754 N N . GLU A 1 100 ? 10.916 -5.819 -11.560 1.00 95.25 100 GLU A N 1
ATOM 755 C CA . GLU A 1 100 ? 9.721 -5.634 -12.370 1.00 95.25 100 GLU A CA 1
ATOM 756 C C . GLU A 1 100 ? 8.579 -5.130 -11.502 1.00 95.25 100 GLU A C 1
ATOM 758 O O . GLU A 1 100 ? 8.310 -5.645 -10.418 1.00 95.25 100 GLU A O 1
ATOM 763 N N . MET A 1 101 ? 7.904 -4.083 -11.960 1.00 97.12 101 MET A N 1
ATOM 764 C CA . MET A 1 101 ? 6.702 -3.614 -11.286 1.00 97.12 101 MET A CA 1
ATOM 765 C C . MET A 1 101 ? 5.567 -4.588 -11.570 1.00 97.12 101 MET A C 1
ATOM 767 O O . MET A 1 101 ? 5.388 -4.998 -12.716 1.00 97.12 101 MET A O 1
ATOM 771 N N . LEU A 1 102 ? 4.780 -4.933 -10.550 1.00 97.81 102 LEU A N 1
ATOM 772 C CA . LEU A 1 102 ? 3.557 -5.696 -10.791 1.00 97.81 102 LEU A CA 1
ATOM 773 C C . LEU A 1 102 ? 2.575 -4.863 -11.641 1.00 97.81 102 LEU A C 1
ATOM 775 O O . LEU A 1 102 ? 2.660 -3.630 -11.621 1.00 97.81 102 LEU A O 1
ATOM 779 N N . PRO A 1 103 ? 1.634 -5.489 -12.371 1.00 97.94 103 PRO A N 1
ATOM 780 C CA . PRO A 1 103 ? 0.761 -4.776 -13.299 1.00 97.94 103 PRO A CA 1
ATOM 781 C C . PRO A 1 103 ? 0.042 -3.575 -12.672 1.00 97.94 103 PRO A C 1
ATOM 783 O O . PRO A 1 103 ? -0.401 -3.628 -11.526 1.00 97.94 103 PRO A O 1
ATOM 786 N N . VAL A 1 104 ? -0.104 -2.505 -13.450 1.00 98.38 104 VAL A N 1
ATOM 787 C CA . VAL A 1 104 ? -0.956 -1.343 -13.156 1.00 98.38 104 VAL A CA 1
ATOM 788 C C . VAL A 1 104 ? -2.090 -1.276 -14.170 1.00 98.38 104 VAL A C 1
ATOM 790 O O . VAL A 1 104 ? -1.989 -1.859 -15.247 1.00 98.38 104 VAL A O 1
ATOM 793 N N . ASP A 1 105 ? -3.169 -0.573 -13.836 1.00 93.50 105 ASP A N 1
ATOM 794 C CA . ASP A 1 105 ? -4.311 -0.425 -14.740 1.00 93.50 105 ASP A CA 1
ATOM 795 C C . ASP A 1 105 ? -3.972 0.430 -15.971 1.00 93.50 105 ASP A C 1
ATOM 797 O O . ASP A 1 105 ? -4.206 0.025 -17.108 1.00 93.50 105 ASP A O 1
ATOM 801 N N . ASN A 1 106 ? -3.403 1.614 -15.753 1.00 97.44 106 ASN A N 1
ATOM 802 C CA . ASN A 1 106 ? -2.999 2.536 -16.804 1.00 97.44 106 ASN A CA 1
ATOM 803 C C . ASN A 1 106 ? -1.946 3.515 -16.267 1.00 97.44 106 ASN A C 1
ATOM 805 O O . ASN A 1 106 ? -2.185 4.206 -15.279 1.00 97.44 106 ASN A O 1
ATOM 809 N N . ILE A 1 107 ? -0.797 3.613 -16.939 1.00 97.06 107 ILE A N 1
ATOM 810 C CA . ILE A 1 107 ? 0.349 4.410 -16.467 1.00 97.06 107 ILE A CA 1
ATOM 811 C C . ILE A 1 107 ? -0.020 5.888 -16.261 1.00 97.06 107 ILE A C 1
ATOM 813 O O . ILE A 1 107 ? 0.289 6.451 -15.210 1.00 97.06 107 ILE A O 1
ATOM 817 N N . ASP A 1 108 ? -0.739 6.510 -17.199 1.00 98.12 108 ASP A N 1
ATOM 818 C CA . ASP A 1 108 ? -1.129 7.921 -17.083 1.00 98.12 108 ASP A CA 1
ATOM 819 C C . ASP A 1 108 ? -2.116 8.148 -15.935 1.00 98.12 108 ASP A C 1
ATOM 821 O O . ASP A 1 108 ? -2.020 9.133 -15.199 1.00 98.12 108 ASP A O 1
ATOM 825 N N . ALA A 1 109 ? -3.073 7.233 -15.757 1.00 98.31 109 ALA A N 1
ATOM 826 C CA . ALA A 1 109 ? -4.021 7.285 -14.651 1.00 98.31 109 ALA A CA 1
ATOM 827 C C . ALA A 1 109 ? -3.312 7.144 -13.300 1.00 98.31 109 ALA A C 1
ATOM 829 O O . ALA A 1 109 ? -3.568 7.935 -12.389 1.00 98.31 109 ALA A O 1
ATOM 830 N N . VAL A 1 110 ? -2.376 6.200 -13.189 1.00 98.56 110 VAL A N 1
ATOM 831 C CA . VAL A 1 110 ? -1.542 6.026 -11.999 1.00 98.56 110 VAL A CA 1
ATOM 832 C C . VAL A 1 110 ? -0.722 7.282 -11.723 1.00 98.56 110 VAL A C 1
ATOM 834 O O . VAL A 1 110 ? -0.741 7.785 -10.602 1.00 98.56 110 VAL A O 1
ATOM 837 N N . ASN A 1 111 ? -0.055 7.848 -12.729 1.00 98.69 111 ASN A N 1
ATOM 838 C CA . ASN A 1 111 ? 0.729 9.072 -12.570 1.00 98.69 111 ASN A CA 1
ATOM 839 C C . ASN A 1 111 ? -0.130 10.261 -12.108 1.00 98.69 111 ASN A C 1
ATOM 841 O O . ASN A 1 111 ? 0.305 11.012 -11.234 1.00 98.69 111 ASN A O 1
ATOM 845 N N . ARG A 1 112 ? -1.377 10.390 -12.586 1.00 98.62 112 ARG A N 1
ATOM 846 C CA . ARG A 1 112 ? -2.331 11.387 -12.062 1.00 98.62 112 ARG A CA 1
ATOM 847 C C . ARG A 1 112 ? -2.662 11.156 -10.586 1.00 98.62 112 ARG A C 1
ATOM 849 O O . ARG A 1 112 ? -2.615 12.105 -9.805 1.00 98.62 112 ARG A O 1
ATOM 856 N N . ARG A 1 113 ? -2.955 9.912 -10.181 1.00 98.31 113 ARG A N 1
ATOM 857 C CA . ARG A 1 113 ? -3.215 9.571 -8.767 1.00 98.31 113 ARG A CA 1
ATOM 858 C C . ARG A 1 113 ? -1.999 9.860 -7.887 1.00 98.31 113 ARG A C 1
ATOM 860 O O . ARG A 1 113 ? -2.152 10.411 -6.803 1.00 98.31 113 ARG A O 1
ATOM 867 N N . ARG A 1 114 ? -0.798 9.513 -8.360 1.00 98.56 114 ARG A N 1
ATOM 868 C CA . ARG A 1 114 ? 0.480 9.736 -7.667 1.00 98.56 114 ARG A CA 1
ATOM 869 C C . ARG A 1 114 ? 0.757 11.223 -7.473 1.00 98.56 114 ARG A C 1
ATOM 871 O O . ARG A 1 114 ? 1.035 11.632 -6.348 1.00 98.56 114 ARG A O 1
ATOM 878 N N . LEU A 1 115 ? 0.598 12.029 -8.522 1.00 98.50 115 LEU A N 1
ATOM 879 C CA . LEU A 1 115 ? 0.768 13.481 -8.453 1.00 98.50 115 LEU A CA 1
ATOM 880 C C . LEU A 1 115 ? -0.180 14.115 -7.425 1.00 98.50 115 LEU A C 1
ATOM 882 O O . LEU A 1 115 ? 0.258 14.936 -6.623 1.00 98.50 115 LEU A O 1
ATOM 886 N N . ALA A 1 116 ? -1.447 13.690 -7.396 1.00 98.19 116 ALA A N 1
ATOM 887 C CA . ALA A 1 116 ? -2.454 14.214 -6.470 1.00 98.19 116 ALA A CA 1
ATOM 888 C C . ALA A 1 116 ? -2.101 14.014 -4.984 1.00 98.19 116 ALA A C 1
ATOM 890 O O . ALA A 1 116 ? -2.599 14.746 -4.133 1.00 98.19 116 ALA A O 1
ATOM 891 N N . ILE A 1 117 ? -1.236 13.044 -4.667 1.00 97.69 117 ILE A N 1
ATOM 892 C CA . ILE A 1 117 ? -0.778 12.758 -3.299 1.00 97.69 117 ILE A CA 1
ATOM 893 C C . ILE A 1 117 ? 0.714 13.066 -3.087 1.00 97.69 117 ILE A C 1
ATOM 895 O O . ILE A 1 117 ? 1.298 12.631 -2.094 1.00 97.69 117 ILE A O 1
ATOM 899 N N . GLY A 1 118 ? 1.342 13.795 -4.017 1.00 97.88 118 GLY A N 1
ATOM 900 C CA . GLY A 1 118 ? 2.737 14.233 -3.911 1.00 97.88 118 GLY A CA 1
ATOM 901 C C . GLY A 1 118 ? 3.784 13.138 -4.146 1.00 97.88 118 GLY A C 1
ATOM 902 O O . GLY A 1 118 ? 4.918 13.268 -3.686 1.00 97.88 118 GLY A O 1
ATOM 903 N N . LEU A 1 119 ? 3.432 12.047 -4.832 1.00 98.12 119 LEU A N 1
ATOM 904 C CA . LEU A 1 119 ? 4.387 11.011 -5.230 1.00 98.12 119 LEU A CA 1
ATOM 905 C C . LEU A 1 119 ? 5.048 11.341 -6.581 1.00 98.12 119 LEU A C 1
ATOM 907 O O . LEU A 1 119 ? 4.396 11.915 -7.456 1.00 98.12 119 LEU A O 1
ATOM 911 N N . PRO A 1 120 ? 6.318 10.934 -6.794 1.00 97.94 120 PRO A N 1
ATOM 912 C CA . PRO A 1 120 ? 6.980 11.073 -8.092 1.00 97.94 120 PRO A CA 1
ATOM 913 C C . PRO A 1 120 ? 6.290 10.204 -9.147 1.00 97.94 120 PRO A C 1
ATOM 915 O O . PRO A 1 120 ? 5.569 9.270 -8.786 1.00 97.94 120 PRO A O 1
ATOM 918 N N . SER A 1 121 ? 6.557 10.437 -10.434 1.00 98.31 121 SER A N 1
ATOM 919 C CA . SER A 1 121 ? 6.032 9.574 -11.499 1.00 98.31 121 SER A CA 1
ATOM 920 C C . SER A 1 121 ? 6.459 8.112 -11.315 1.00 98.31 121 SER A C 1
ATOM 922 O O . SER A 1 121 ? 7.420 7.794 -10.604 1.00 98.31 121 SER A O 1
ATOM 924 N N . LEU A 1 122 ? 5.714 7.210 -11.936 1.00 97.69 122 LEU A N 1
ATOM 925 C CA . LEU A 1 122 ? 5.929 5.776 -11.891 1.00 97.69 122 LEU A CA 1
ATOM 926 C C . LEU A 1 122 ? 7.297 5.400 -12.478 1.00 97.69 122 LEU A C 1
ATOM 928 O O . LEU A 1 122 ? 7.998 4.561 -11.918 1.00 97.69 122 LEU A O 1
ATOM 932 N N . GLU A 1 123 ? 7.721 6.090 -13.533 1.00 97.50 123 GLU A N 1
ATOM 933 C CA . GLU A 1 123 ? 9.017 5.930 -14.194 1.00 97.50 123 GLU A CA 1
ATOM 934 C C . GLU A 1 123 ? 10.162 6.390 -13.288 1.00 97.50 123 GLU A C 1
ATOM 936 O O . GLU A 1 123 ? 11.113 5.638 -13.065 1.00 97.50 123 GLU A O 1
ATOM 941 N N . ALA A 1 124 ? 10.054 7.593 -12.710 1.00 97.94 124 ALA A N 1
ATOM 942 C CA . ALA A 1 124 ? 11.052 8.121 -11.781 1.00 97.94 124 ALA A CA 1
ATOM 943 C C . ALA A 1 124 ? 11.190 7.220 -10.545 1.00 97.94 124 ALA A C 1
ATOM 945 O O . ALA A 1 124 ? 12.295 6.939 -10.079 1.00 97.94 124 ALA A O 1
ATOM 946 N N . TYR A 1 125 ? 10.062 6.715 -10.046 1.00 97.56 125 TYR A N 1
ATOM 947 C CA . TYR A 1 125 ? 10.034 5.785 -8.929 1.00 97.56 125 TYR A CA 1
ATOM 948 C C . TYR A 1 125 ? 10.649 4.427 -9.281 1.00 97.56 125 TYR A C 1
ATOM 950 O O . TYR A 1 125 ? 11.483 3.922 -8.532 1.00 97.56 125 TYR A O 1
ATOM 958 N N . ALA A 1 126 ? 10.304 3.846 -10.432 1.00 96.19 126 ALA A N 1
ATOM 959 C CA . ALA A 1 126 ? 10.893 2.592 -10.892 1.00 96.19 126 ALA A CA 1
ATOM 960 C C . ALA A 1 126 ? 12.411 2.718 -11.095 1.00 96.19 126 ALA A C 1
ATOM 962 O O . ALA A 1 126 ? 13.159 1.833 -10.680 1.00 96.19 126 ALA A O 1
ATOM 963 N N . ALA A 1 127 ? 12.880 3.833 -11.661 1.00 95.56 127 ALA A N 1
ATOM 964 C CA . ALA A 1 127 ? 14.304 4.115 -11.819 1.00 95.56 127 ALA A CA 1
ATOM 965 C C . ALA A 1 127 ? 15.026 4.220 -10.463 1.00 95.56 127 ALA A C 1
ATOM 967 O O . ALA A 1 127 ? 16.075 3.600 -10.273 1.00 95.56 127 ALA A O 1
ATOM 968 N N . GLU A 1 128 ? 14.449 4.938 -9.492 1.00 95.94 128 GLU A N 1
ATOM 969 C CA . GLU A 1 128 ? 14.985 5.027 -8.127 1.00 95.94 128 GLU A CA 1
ATOM 970 C C . GLU A 1 128 ? 15.063 3.643 -7.460 1.00 95.94 128 GLU A C 1
ATOM 972 O O . GLU A 1 128 ? 16.078 3.292 -6.852 1.00 95.94 128 GLU A O 1
ATOM 977 N N . ARG A 1 129 ? 14.008 2.833 -7.600 1.00 95.44 129 ARG A N 1
ATOM 978 C CA . ARG A 1 129 ? 13.936 1.482 -7.032 1.00 95.44 129 ARG A CA 1
ATOM 979 C C . ARG A 1 129 ? 14.986 0.561 -7.641 1.00 95.44 129 ARG A C 1
ATOM 981 O O . ARG A 1 129 ? 15.693 -0.096 -6.881 1.00 95.44 129 ARG A O 1
ATOM 988 N N . ARG A 1 130 ? 15.154 0.568 -8.969 1.00 94.69 130 ARG A N 1
ATOM 989 C CA . ARG A 1 130 ? 16.222 -0.187 -9.647 1.00 94.69 130 ARG A CA 1
ATOM 990 C C . ARG A 1 130 ?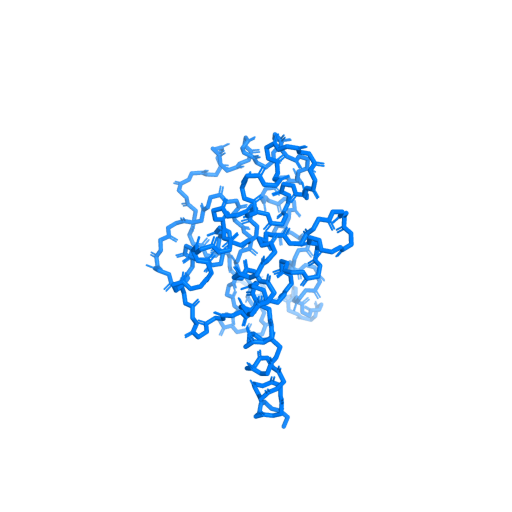 17.597 0.241 -9.149 1.00 94.69 130 ARG A C 1
ATOM 992 O O . ARG A 1 130 ? 18.370 -0.611 -8.742 1.00 94.69 130 ARG A O 1
ATOM 999 N N . LYS A 1 131 ? 17.870 1.547 -9.065 1.00 94.31 131 LYS A N 1
A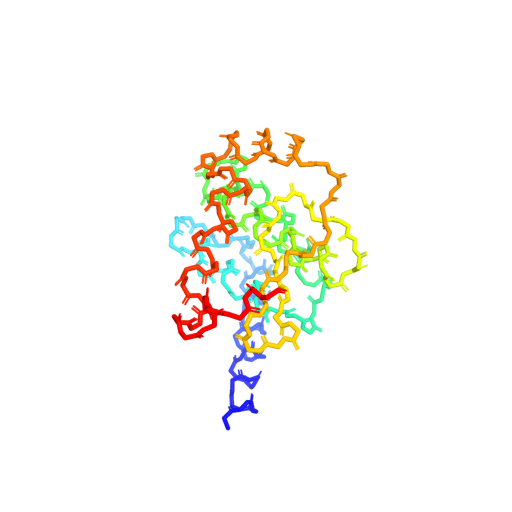TOM 1000 C CA . LYS A 1 131 ? 19.154 2.063 -8.559 1.00 94.31 131 LYS A CA 1
ATOM 1001 C C . LYS A 1 131 ? 19.475 1.591 -7.134 1.00 94.31 131 LYS A C 1
ATOM 1003 O O . LYS A 1 131 ? 20.641 1.417 -6.802 1.00 94.31 131 LYS A O 1
ATOM 1008 N N . ARG A 1 132 ? 18.458 1.438 -6.279 1.00 94.06 132 ARG A N 1
ATOM 1009 C CA . ARG A 1 132 ? 18.631 1.006 -4.882 1.00 94.06 132 ARG A CA 1
ATOM 1010 C C . ARG A 1 132 ? 18.727 -0.505 -4.704 1.00 94.06 132 ARG A C 1
ATOM 1012 O O . ARG A 1 132 ? 19.418 -0.944 -3.794 1.00 94.06 132 ARG A O 1
ATOM 1019 N N . LEU A 1 133 ? 17.965 -1.268 -5.485 1.00 93.06 133 LEU A N 1
ATOM 1020 C CA . LEU A 1 133 ? 17.751 -2.700 -5.252 1.00 93.06 133 LEU A CA 1
ATOM 1021 C C . LEU A 1 133 ? 18.538 -3.592 -6.214 1.00 93.06 133 LEU A C 1
ATOM 1023 O O . LEU A 1 133 ? 18.805 -4.741 -5.875 1.00 93.06 133 LEU A O 1
ATOM 1027 N N . ILE A 1 134 ? 18.912 -3.077 -7.388 1.00 94.38 134 ILE A N 1
ATOM 1028 C CA . ILE A 1 134 ? 19.696 -3.816 -8.375 1.00 94.38 134 ILE A CA 1
ATOM 1029 C C . ILE A 1 134 ? 21.186 -3.498 -8.192 1.00 94.38 134 ILE A C 1
ATOM 1031 O O . ILE A 1 134 ? 21.567 -2.323 -8.236 1.00 94.38 134 ILE A O 1
ATOM 1035 N N . PRO A 1 135 ? 22.036 -4.522 -7.988 1.00 93.06 135 PRO A N 1
ATOM 1036 C CA . PRO A 1 135 ? 23.483 -4.358 -7.914 1.00 93.06 135 PRO A CA 1
ATOM 1037 C C . PRO A 1 135 ? 24.082 -3.661 -9.147 1.00 93.06 135 PRO A C 1
ATOM 1039 O O . PRO A 1 135 ? 23.613 -3.837 -10.270 1.00 93.06 135 PRO A O 1
ATOM 1042 N N . ALA A 1 136 ? 25.144 -2.874 -8.951 1.00 89.31 136 ALA A N 1
ATOM 1043 C CA . ALA A 1 136 ? 25.762 -2.094 -10.029 1.00 89.31 136 ALA A CA 1
ATOM 1044 C C . ALA A 1 136 ? 26.379 -2.966 -11.139 1.00 89.31 136 ALA A C 1
ATOM 1046 O O . ALA A 1 136 ? 26.401 -2.565 -12.297 1.00 89.31 136 ALA A O 1
ATOM 1047 N N . ASP A 1 137 ? 26.838 -4.170 -10.803 1.00 91.44 137 ASP A N 1
ATOM 1048 C CA . ASP A 1 137 ? 27.413 -5.131 -11.746 1.00 91.44 137 ASP A CA 1
ATOM 1049 C C . ASP A 1 137 ? 26.376 -5.755 -12.695 1.00 91.44 137 ASP A C 1
ATOM 1051 O O . ASP A 1 137 ? 26.760 -6.268 -13.738 1.00 91.44 137 ASP A O 1
ATOM 1055 N N . CYS A 1 138 ? 25.076 -5.629 -12.406 1.00 87.62 138 CYS A N 1
ATOM 1056 C CA . CYS A 1 138 ? 23.998 -6.004 -13.328 1.00 87.62 138 CYS A CA 1
ATOM 1057 C C . CYS A 1 138 ? 23.786 -4.994 -14.476 1.00 87.62 138 CYS A C 1
ATOM 1059 O O . CYS A 1 138 ? 23.029 -5.266 -15.403 1.00 87.62 138 CYS A O 1
ATOM 1061 N N . GLN A 1 139 ? 24.400 -3.804 -14.431 1.00 67.94 139 GLN A N 1
ATOM 1062 C CA . GLN A 1 139 ? 24.151 -2.732 -15.413 1.00 67.94 139 GLN A CA 1
ATOM 1063 C C . GLN A 1 139 ? 24.843 -2.970 -16.768 1.00 67.94 139 GLN A C 1
ATOM 1065 O O . GLN A 1 139 ? 24.573 -2.243 -17.721 1.00 67.94 139 GLN A O 1
ATOM 1070 N N . ASN A 1 140 ? 25.695 -3.999 -16.864 1.00 58.31 140 ASN A N 1
ATOM 1071 C CA . ASN A 1 140 ? 26.479 -4.331 -18.057 1.00 58.31 140 ASN A CA 1
ATOM 1072 C C . ASN A 1 140 ? 25.925 -5.520 -18.867 1.00 58.31 140 ASN A C 1
ATOM 1074 O O . ASN A 1 140 ? 26.482 -5.835 -19.915 1.00 58.31 140 ASN A O 1
ATOM 1078 N N . ASP A 1 141 ? 24.839 -6.159 -18.417 1.00 50.09 141 ASP A N 1
ATOM 1079 C CA . ASP A 1 141 ? 24.281 -7.371 -19.046 1.00 50.09 141 ASP A CA 1
ATOM 1080 C C . ASP A 1 141 ? 23.182 -7.091 -20.087 1.00 50.09 141 ASP A C 1
ATOM 1082 O O . ASP A 1 141 ? 22.500 -8.007 -20.546 1.00 50.09 141 ASP A O 1
ATOM 1086 N N . VAL A 1 142 ? 23.024 -5.837 -20.522 1.00 46.62 142 VAL A N 1
ATOM 1087 C CA . VAL A 1 142 ? 22.201 -5.524 -21.699 1.00 46.62 142 VAL A CA 1
ATOM 1088 C C . VAL A 1 142 ? 23.032 -5.814 -22.951 1.00 46.62 142 VAL A C 1
ATOM 1090 O O . VAL A 1 142 ? 23.690 -4.927 -23.495 1.00 46.62 142 VAL A O 1
ATOM 1093 N N . LYS A 1 143 ? 23.044 -7.083 -23.365 1.00 36.59 143 LYS A N 1
ATOM 1094 C CA . LYS A 1 143 ? 23.405 -7.490 -24.728 1.00 36.59 143 LYS A CA 1
ATOM 1095 C C . LYS A 1 143 ? 22.164 -7.584 -25.601 1.00 36.59 143 LYS A C 1
ATOM 1097 O O . LYS A 1 143 ? 21.158 -8.147 -25.121 1.00 36.59 143 LYS A O 1
#

Secondary structure (DSSP, 8-state):
-HHHHHHHHHHHHHHHHHHHHHH-SPPSHHHHHHHHHHHHT-TT-HHHHHHHHHHHHHHHHTTSS-HHHHHHHHHHHHHHTTPPBSS---EE-SSSS--EEPPBS-HHHHHHHHHHTTPPPHHHHHHHHHHHHS-GGGGG---

Sequence (143 aa):
MQQRWRAIDAGNLAELKTIIAACGWPSGAQGSHSAWLLAQHADSDIAFQRQARGLLEAAVKNGSAAARNLAYLADRIAAAEGRPQEYGTQFTQPDRCHLEMLPVDNIDAVNRRRLAIGLPSLEAYAAERRKRLIPADCQNDVK